Protein AF-A0A8X7BF38-F1 (afdb_monomer_lite)

pLDDT: mean 81.37, std 16.9, range [32.28, 97.19]

InterPro domains:
  IPR052560 RNA-directed DNA polymerase, mobile element [PTHR36688] (2-76)

Sequence (92 aa):
MEELEAAIAKMNPGKAPGPDVIFDRMIRHFGNLAKKELLEIFNLSWTTGKLLQIWKLSTVIPILKPNKNASECKNYIGQFPSPAPSASSWNG

Secondary structure (DSSP, 8-state):
-HHHHHHHHH--TTSPP-TT---HHHHHT--HHHHHHHHHHHHHHHHH----GGGG----EEEEPTT--TT-GGGEEEE-------S-----

Structure (mmCIF, N/CA/C/O backbone):
data_AF-A0A8X7BF38-F1
#
_entry.id   AF-A0A8X7BF38-F1
#
loop_
_atom_site.group_PDB
_atom_site.id
_atom_site.type_symbol
_atom_site.label_atom_id
_atom_site.label_alt_id
_atom_site.label_comp_id
_atom_site.label_asym_id
_atom_site.label_entity_id
_atom_site.label_seq_id
_atom_site.pdbx_PDB_ins_code
_atom_site.Cartn_x
_atom_site.Cartn_y
_atom_site.Cartn_z
_atom_site.occupancy
_atom_site.B_iso_or_equiv
_atom_site.auth_seq_id
_atom_site.auth_comp_id
_atom_site.auth_asym_id
_atom_site.auth_atom_id
_atom_site.pdbx_PDB_model_num
ATOM 1 N N . MET A 1 1 ? -5.916 8.217 14.818 1.00 87.00 1 MET A N 1
ATOM 2 C CA . MET A 1 1 ? -5.439 9.080 13.713 1.00 87.00 1 MET A CA 1
ATOM 3 C C . MET A 1 1 ? -3.928 9.240 13.729 1.00 87.00 1 MET A C 1
ATOM 5 O O . MET A 1 1 ? -3.336 9.070 12.678 1.00 87.00 1 MET A O 1
ATOM 9 N N . GLU A 1 2 ? -3.306 9.496 14.881 1.00 93.50 2 GLU A N 1
ATOM 10 C CA . GLU A 1 2 ? -1.852 9.703 15.001 1.00 93.50 2 GLU A CA 1
ATOM 11 C C . GLU A 1 2 ? -0.995 8.613 14.328 1.00 93.50 2 GLU A C 1
ATOM 13 O O . GLU A 1 2 ? -0.137 8.926 13.506 1.00 93.50 2 GLU A O 1
ATOM 18 N N . GLU A 1 3 ? -1.284 7.333 14.584 1.00 95.12 3 GLU A N 1
ATOM 19 C CA . GLU A 1 3 ? -0.554 6.217 13.963 1.00 95.12 3 GLU A CA 1
ATOM 20 C C . GLU A 1 3 ? -0.672 6.206 12.431 1.00 95.12 3 GLU A C 1
ATOM 22 O O . GLU A 1 3 ? 0.324 6.017 11.731 1.00 95.12 3 GLU A O 1
ATOM 27 N N . LEU A 1 4 ? -1.871 6.475 11.899 1.00 94.69 4 LEU A N 1
ATOM 28 C CA . LEU A 1 4 ? -2.096 6.553 10.456 1.00 94.69 4 LEU A CA 1
ATOM 29 C C . LEU A 1 4 ? -1.279 7.692 9.839 1.00 94.69 4 LEU A C 1
ATOM 31 O O . LEU A 1 4 ? -0.653 7.508 8.799 1.00 94.69 4 LEU A O 1
ATOM 35 N N . GLU A 1 5 ? -1.242 8.860 10.474 1.00 94.62 5 GLU A N 1
ATOM 36 C CA . GLU A 1 5 ? -0.466 9.992 9.962 1.00 94.62 5 GLU A CA 1
ATOM 37 C C . GLU A 1 5 ? 1.039 9.736 10.024 1.00 94.62 5 GLU A C 1
ATOM 39 O O . GLU A 1 5 ? 1.750 10.030 9.060 1.00 94.62 5 GLU A O 1
ATOM 44 N N . ALA A 1 6 ? 1.521 9.110 11.099 1.00 95.31 6 ALA A N 1
ATOM 45 C CA . ALA A 1 6 ? 2.911 8.687 11.213 1.00 95.31 6 ALA A CA 1
ATOM 46 C C . ALA A 1 6 ? 3.286 7.648 10.139 1.00 95.31 6 ALA A C 1
ATOM 48 O O . ALA A 1 6 ? 4.384 7.706 9.579 1.00 95.31 6 ALA A O 1
ATOM 49 N N . ALA A 1 7 ? 2.383 6.719 9.813 1.00 93.62 7 ALA A N 1
ATOM 50 C CA . ALA A 1 7 ? 2.580 5.749 8.739 1.00 93.62 7 ALA A CA 1
ATOM 51 C C . ALA A 1 7 ? 2.622 6.429 7.360 1.00 93.62 7 ALA A C 1
ATOM 53 O O . ALA A 1 7 ? 3.547 6.183 6.584 1.00 93.62 7 ALA A O 1
ATOM 54 N N . ILE A 1 8 ? 1.690 7.347 7.080 1.00 92.94 8 ILE A N 1
ATOM 55 C CA . ILE A 1 8 ? 1.657 8.129 5.832 1.00 92.94 8 ILE A CA 1
ATOM 56 C C . ILE A 1 8 ? 2.938 8.962 5.670 1.00 92.94 8 ILE A C 1
ATOM 58 O O . ILE A 1 8 ? 3.511 9.026 4.579 1.00 92.94 8 ILE A O 1
ATOM 62 N N . ALA A 1 9 ? 3.448 9.555 6.752 1.00 91.44 9 ALA A N 1
ATOM 63 C CA . ALA A 1 9 ? 4.691 10.325 6.730 1.00 91.44 9 ALA A CA 1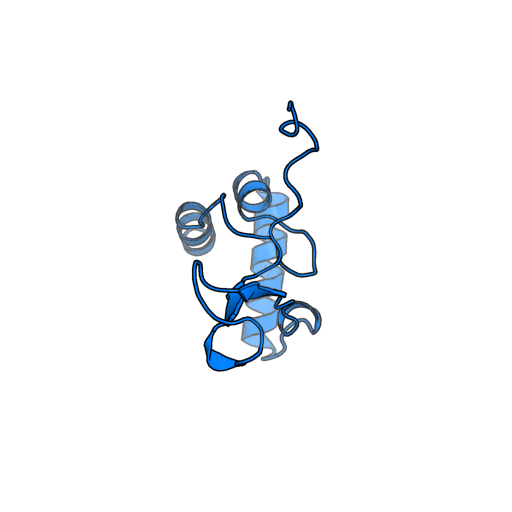
ATOM 64 C C . ALA A 1 9 ? 5.920 9.480 6.338 1.00 91.44 9 ALA A C 1
ATOM 66 O O . ALA A 1 9 ? 6.849 10.005 5.715 1.00 91.44 9 ALA A O 1
ATOM 67 N N . LYS A 1 10 ? 5.908 8.175 6.640 1.00 91.62 10 LYS A N 1
ATOM 68 C CA . LYS A 1 10 ? 6.984 7.215 6.331 1.00 91.62 10 LYS A CA 1
ATOM 69 C C . LYS A 1 10 ? 6.888 6.581 4.933 1.00 91.62 10 LYS A C 1
ATOM 71 O O . LYS A 1 10 ? 7.843 5.931 4.513 1.00 91.62 10 LYS A O 1
ATOM 76 N N . MET A 1 11 ? 5.779 6.751 4.204 1.00 89.19 11 MET A N 1
ATOM 77 C CA . MET A 1 11 ? 5.583 6.169 2.859 1.00 89.19 11 MET A CA 1
ATOM 78 C C . MET A 1 11 ? 6.628 6.664 1.845 1.00 89.19 11 MET A C 1
ATOM 80 O O . MET A 1 11 ? 7.100 7.789 1.962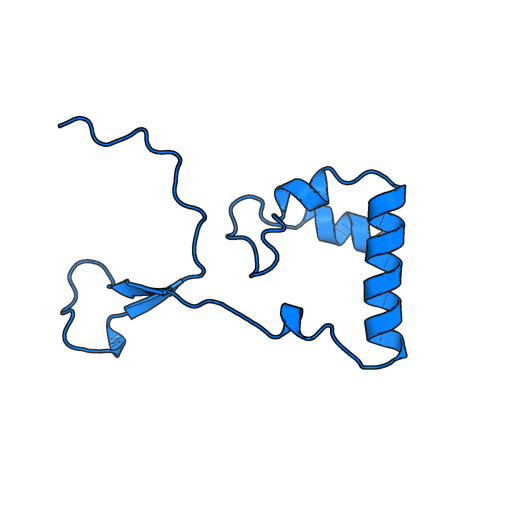 1.00 89.19 11 MET A O 1
ATOM 84 N N . ASN A 1 12 ? 6.982 5.896 0.813 1.00 83.62 12 ASN A N 1
ATOM 85 C CA . ASN A 1 12 ? 7.953 6.363 -0.186 1.00 83.62 12 ASN A CA 1
ATOM 86 C C . ASN A 1 12 ? 7.210 6.832 -1.451 1.00 83.62 12 ASN A C 1
ATOM 88 O O . ASN A 1 12 ? 6.743 5.992 -2.215 1.00 83.62 12 ASN A O 1
ATOM 92 N N . PRO A 1 13 ? 7.152 8.147 -1.741 1.00 77.19 13 PRO A N 1
ATOM 93 C CA . PRO A 1 13 ? 6.359 8.677 -2.850 1.00 77.19 13 PRO A CA 1
ATOM 94 C C . PRO A 1 13 ? 6.841 8.244 -4.243 1.00 77.19 13 PRO A C 1
ATOM 96 O O . PRO A 1 13 ? 6.134 8.495 -5.213 1.00 77.19 13 PRO A O 1
ATOM 99 N N . GLY A 1 14 ? 8.033 7.645 -4.356 1.00 77.00 14 GLY A N 1
ATOM 100 C CA . GLY A 1 14 ? 8.578 7.118 -5.609 1.00 77.00 14 GLY A CA 1
ATOM 101 C C . GLY A 1 14 ? 8.207 5.662 -5.902 1.00 77.00 14 GLY A C 1
ATOM 102 O O . GLY A 1 14 ? 8.713 5.102 -6.871 1.00 77.00 14 GLY A O 1
ATOM 103 N N . LYS A 1 15 ? 7.382 5.020 -5.067 1.00 77.94 15 LYS A N 1
ATOM 104 C CA . LYS A 1 15 ? 6.934 3.647 -5.316 1.00 77.94 15 LYS A CA 1
ATOM 105 C C . LYS A 1 15 ? 5.836 3.593 -6.377 1.00 77.94 15 LYS A C 1
ATOM 107 O O . LYS A 1 15 ? 4.989 4.479 -6.471 1.00 77.94 15 LYS A O 1
ATOM 112 N N . ALA A 1 16 ? 5.869 2.512 -7.152 1.00 78.38 16 ALA A N 1
ATOM 113 C CA . ALA A 1 16 ? 4.794 2.126 -8.052 1.00 78.38 16 ALA A CA 1
ATOM 114 C C . ALA A 1 16 ? 3.470 1.969 -7.279 1.00 78.38 16 ALA A C 1
ATOM 116 O O . ALA A 1 16 ? 3.494 1.435 -6.165 1.00 78.38 16 ALA A O 1
ATOM 117 N N . PRO A 1 17 ? 2.335 2.409 -7.848 1.00 81.69 17 PRO A N 1
ATOM 118 C CA . PRO A 1 17 ? 1.034 2.216 -7.229 1.00 81.69 17 PRO A CA 1
ATOM 119 C C . PRO A 1 17 ? 0.632 0.738 -7.279 1.00 81.69 17 PRO A C 1
ATOM 121 O O . PRO A 1 17 ? 1.149 -0.048 -8.081 1.00 81.69 17 PRO A O 1
ATOM 124 N N . GLY A 1 18 ? -0.323 0.366 -6.431 1.00 78.12 18 GLY A N 1
ATOM 125 C CA . GLY A 1 18 ? -0.971 -0.936 -6.520 1.00 78.12 18 GLY A CA 1
ATOM 126 C C . GLY A 1 18 ? -1.862 -1.060 -7.766 1.00 78.12 18 GLY A C 1
ATOM 127 O O . GLY A 1 18 ? -1.992 -0.121 -8.556 1.00 78.12 18 GLY A O 1
ATOM 128 N N . PRO A 1 19 ? -2.536 -2.211 -7.944 1.00 79.00 19 PRO A N 1
ATOM 129 C CA . PRO A 1 19 ? -3.532 -2.408 -9.004 1.00 79.00 19 PRO A CA 1
ATOM 130 C C . PRO A 1 19 ? -4.711 -1.421 -8.955 1.00 79.00 19 PRO A C 1
ATOM 132 O O . PRO A 1 19 ? -5.443 -1.287 -9.930 1.00 79.00 19 PRO A O 1
ATOM 135 N N . ASP A 1 20 ? -4.899 -0.746 -7.820 1.00 81.31 20 ASP A N 1
ATOM 136 C CA . ASP A 1 20 ? -5.887 0.310 -7.596 1.00 81.31 20 ASP A CA 1
ATOM 137 C C . ASP A 1 20 ? -5.450 1.688 -8.125 1.00 81.31 20 ASP A C 1
ATOM 139 O O . ASP A 1 20 ? -6.246 2.625 -8.118 1.00 81.31 20 ASP A O 1
ATOM 143 N N . VAL A 1 21 ? -4.208 1.817 -8.609 1.00 82.44 21 VAL A N 1
ATOM 144 C CA . VAL A 1 21 ? -3.627 3.063 -9.138 1.00 82.44 21 VAL A CA 1
ATOM 145 C C . VAL A 1 21 ? -3.547 4.173 -8.071 1.00 82.44 21 VAL A C 1
ATOM 147 O O . VAL A 1 21 ? -3.351 5.348 -8.384 1.00 82.44 21 VAL A O 1
ATOM 150 N N . ILE A 1 22 ? -3.646 3.818 -6.785 1.00 85.88 22 ILE A N 1
ATOM 151 C CA . ILE A 1 22 ? -3.500 4.764 -5.679 1.00 85.88 22 ILE A CA 1
ATOM 152 C C . ILE A 1 22 ? -2.014 4.901 -5.351 1.00 85.88 22 ILE A C 1
ATOM 154 O O . ILE A 1 22 ? -1.342 3.950 -4.957 1.00 85.88 22 ILE A O 1
ATOM 158 N N . PHE A 1 23 ? -1.490 6.114 -5.505 1.00 85.81 23 PHE A N 1
ATOM 159 C CA . PHE A 1 23 ? -0.095 6.416 -5.202 1.00 85.81 23 PHE A CA 1
ATOM 160 C C . PHE A 1 23 ? 0.101 6.820 -3.740 1.00 85.81 23 PHE A C 1
ATOM 162 O O . PHE A 1 23 ? -0.689 7.595 -3.198 1.00 85.81 23 PHE A O 1
ATOM 169 N N . ASP A 1 24 ? 1.254 6.470 -3.163 1.00 86.81 24 ASP A N 1
ATOM 170 C CA . ASP A 1 24 ? 1.716 6.978 -1.859 1.00 86.81 24 ASP A CA 1
ATOM 171 C C . ASP A 1 24 ? 1.645 8.518 -1.785 1.00 86.81 24 ASP A C 1
ATOM 173 O O . ASP A 1 24 ? 1.280 9.104 -0.761 1.00 86.81 24 ASP A O 1
ATOM 177 N N . ARG A 1 25 ? 1.947 9.208 -2.898 1.00 86.69 25 ARG A N 1
ATOM 178 C CA . ARG A 1 25 ? 1.809 10.669 -3.005 1.00 86.69 25 ARG A CA 1
ATOM 179 C C . ARG A 1 25 ? 0.361 11.127 -2.836 1.00 86.69 25 ARG A C 1
ATOM 181 O O . ARG A 1 25 ? 0.154 12.159 -2.208 1.00 86.69 25 ARG A O 1
ATOM 188 N N . MET A 1 26 ? -0.619 10.411 -3.384 1.00 90.00 26 MET A N 1
ATOM 189 C CA . MET A 1 26 ? -2.031 10.784 -3.249 1.00 90.00 26 MET A CA 1
ATOM 190 C C . MET A 1 26 ? -2.460 10.695 -1.787 1.00 90.00 26 MET A C 1
ATOM 192 O O . MET A 1 26 ? -3.011 11.657 -1.263 1.00 90.00 26 MET A O 1
ATOM 196 N N . ILE A 1 27 ? -2.095 9.604 -1.106 1.00 90.81 27 ILE A N 1
ATOM 197 C CA . ILE A 1 27 ? -2.423 9.378 0.309 1.00 90.81 27 ILE A CA 1
ATOM 198 C C . ILE A 1 27 ? -1.830 10.483 1.199 1.00 90.81 27 ILE A C 1
ATOM 200 O O . ILE A 1 27 ? -2.503 10.988 2.097 1.00 90.81 27 ILE A O 1
ATOM 204 N N . ARG A 1 28 ? -0.602 10.940 0.912 1.00 89.75 28 ARG A N 1
ATOM 205 C CA . ARG A 1 28 ? 0.020 12.082 1.614 1.00 89.75 28 ARG A CA 1
ATOM 206 C C . ARG A 1 28 ? -0.781 13.385 1.509 1.00 89.75 28 ARG A C 1
ATOM 208 O O . ARG A 1 28 ? -0.705 14.197 2.425 1.00 89.75 28 ARG A O 1
ATOM 215 N N . HIS A 1 29 ? -1.531 13.581 0.425 1.00 90.44 29 HIS A N 1
ATOM 216 C CA . HIS A 1 29 ? -2.332 14.787 0.182 1.00 90.44 29 HIS A CA 1
ATOM 217 C C . HIS A 1 29 ? -3.818 14.600 0.519 1.00 90.44 29 HIS A C 1
ATOM 219 O O . HIS A 1 29 ? -4.621 15.493 0.254 1.00 90.44 29 HIS A O 1
ATOM 225 N N . PHE A 1 30 ? -4.210 13.466 1.107 1.00 93.12 30 PHE A N 1
ATOM 226 C CA . PHE A 1 30 ? -5.587 13.267 1.542 1.00 93.12 30 PHE A CA 1
ATOM 227 C C . PHE A 1 30 ? -5.981 14.283 2.615 1.00 93.12 30 PHE A C 1
ATOM 229 O O . PHE A 1 30 ? -5.264 14.508 3.594 1.00 93.12 30 PHE A O 1
ATOM 236 N N . GLY A 1 31 ? -7.172 14.857 2.446 1.00 93.94 31 GLY A N 1
ATOM 237 C CA . GLY A 1 31 ? -7.819 15.641 3.488 1.00 93.94 31 GLY A CA 1
ATOM 238 C C . GLY A 1 31 ? -8.253 14.768 4.668 1.00 93.94 31 GLY A C 1
ATOM 239 O O . GLY A 1 31 ? -8.322 13.541 4.578 1.00 93.94 31 GLY A O 1
ATOM 240 N N . ASN A 1 32 ? -8.603 15.413 5.781 1.00 94.62 32 ASN A N 1
ATOM 241 C CA . ASN A 1 32 ? -8.968 14.723 7.022 1.00 94.62 32 ASN A CA 1
ATOM 242 C C . ASN A 1 32 ? -10.143 13.751 6.860 1.00 94.62 32 ASN A C 1
ATOM 244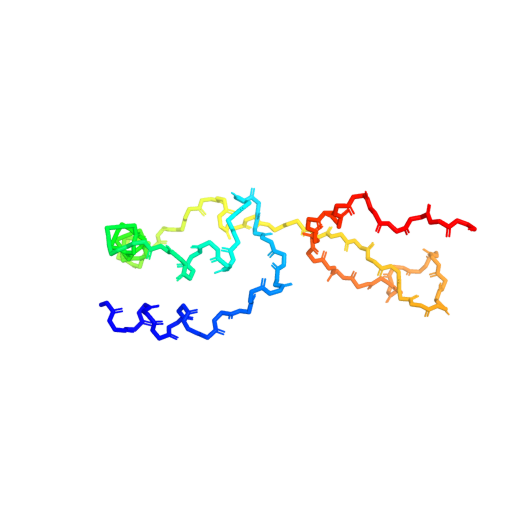 O O . ASN A 1 32 ? -10.145 12.707 7.503 1.00 94.62 32 ASN A O 1
ATOM 248 N N . LEU A 1 33 ? -11.120 14.068 6.002 1.00 95.56 33 LEU A N 1
ATOM 249 C CA . LEU A 1 33 ? -12.243 13.171 5.725 1.00 95.56 33 LEU A CA 1
ATOM 250 C C . LEU A 1 33 ? -11.761 11.873 5.062 1.00 95.56 33 LEU A C 1
ATOM 252 O O . LEU A 1 33 ? -11.988 10.799 5.597 1.00 95.56 33 LEU A O 1
ATOM 256 N N . ALA A 1 34 ? -11.000 11.972 3.970 1.00 94.69 34 ALA A N 1
ATOM 257 C CA . ALA A 1 34 ? -10.467 10.803 3.268 1.00 94.69 34 ALA A CA 1
ATOM 258 C C . ALA A 1 34 ? -9.543 9.949 4.156 1.00 94.69 34 ALA A C 1
ATOM 260 O O . ALA A 1 34 ? -9.575 8.724 4.087 1.00 94.69 34 ALA A O 1
ATOM 261 N N . LYS A 1 35 ? -8.750 10.576 5.037 1.00 95.19 35 LYS A N 1
ATOM 262 C CA . LYS A 1 35 ? -7.940 9.846 6.026 1.00 95.19 35 LYS A CA 1
ATOM 263 C C . LYS A 1 35 ? -8.797 9.089 7.049 1.00 95.19 35 LYS A C 1
ATOM 265 O O . LYS A 1 35 ? -8.412 7.993 7.445 1.00 95.19 35 LYS A O 1
ATOM 270 N N . LYS A 1 36 ? -9.933 9.652 7.479 1.00 96.19 36 LYS A N 1
ATOM 271 C CA . LYS A 1 36 ? -10.873 8.969 8.385 1.00 96.19 36 LYS A CA 1
ATOM 272 C C . LYS A 1 36 ? -11.502 7.753 7.714 1.00 96.19 36 LYS A C 1
ATOM 274 O O . LYS A 1 36 ? -11.423 6.673 8.283 1.00 96.19 36 LYS A O 1
ATOM 279 N N . GLU A 1 37 ? -12.001 7.907 6.490 1.00 95.56 37 GLU A N 1
ATOM 280 C CA . GLU A 1 37 ? -12.543 6.792 5.698 1.00 95.56 37 GLU A CA 1
ATOM 281 C C . GLU A 1 37 ? -11.500 5.677 5.519 1.00 95.56 37 GLU A C 1
ATOM 283 O O . GLU A 1 37 ? -11.770 4.500 5.745 1.00 95.56 37 GLU A O 1
ATOM 288 N N . LEU A 1 38 ? -10.257 6.044 5.189 1.00 93.69 38 LEU A N 1
ATOM 289 C CA . LEU A 1 38 ? -9.162 5.084 5.054 1.00 93.69 38 LEU A CA 1
ATOM 290 C C . LEU A 1 38 ? -8.888 4.330 6.367 1.00 93.69 38 LEU A C 1
ATOM 292 O O . LEU A 1 38 ? -8.689 3.114 6.356 1.00 93.69 38 LEU A O 1
ATOM 296 N N . LEU A 1 39 ? -8.893 5.040 7.499 1.00 95.69 39 LEU A N 1
ATOM 297 C CA . LEU A 1 39 ? -8.728 4.433 8.818 1.00 95.69 39 LEU A CA 1
ATOM 298 C C . LEU A 1 39 ? -9.865 3.454 9.135 1.00 95.69 39 LEU A C 1
ATOM 300 O O . LEU A 1 39 ? -9.611 2.377 9.672 1.00 95.69 39 LEU A O 1
ATOM 304 N N . GLU A 1 40 ? -11.102 3.806 8.791 1.00 95.88 40 GLU A N 1
ATOM 305 C CA . GLU A 1 40 ? -12.262 2.936 8.975 1.00 95.88 40 GLU A CA 1
ATOM 306 C C . GLU A 1 40 ? -12.140 1.648 8.159 1.00 95.88 40 GLU A C 1
ATOM 308 O O . GLU A 1 40 ? -12.375 0.570 8.701 1.00 95.88 40 GLU A O 1
ATOM 313 N N . ILE A 1 41 ? -11.671 1.719 6.909 1.00 93.88 41 ILE A N 1
ATOM 314 C CA . ILE A 1 41 ? -11.428 0.530 6.076 1.00 93.88 41 ILE A CA 1
ATOM 315 C C . ILE A 1 41 ? -10.378 -0.392 6.718 1.00 93.88 41 ILE A C 1
ATOM 317 O O . ILE A 1 41 ? -10.564 -1.616 6.761 1.00 93.88 41 ILE A O 1
ATOM 321 N N . PHE A 1 42 ? -9.282 0.165 7.245 1.00 93.62 42 PHE A N 1
ATOM 322 C CA . PHE A 1 42 ? -8.261 -0.629 7.935 1.00 93.62 42 PHE A CA 1
ATOM 323 C C . PHE A 1 42 ? -8.797 -1.267 9.218 1.00 93.62 42 PHE A C 1
ATOM 325 O O . PHE A 1 42 ? -8.598 -2.463 9.435 1.00 93.62 42 PHE A O 1
ATOM 332 N N . ASN A 1 43 ? -9.533 -0.511 10.032 1.00 95.50 43 ASN A N 1
ATOM 333 C CA . ASN A 1 43 ? -10.136 -1.020 11.262 1.00 95.50 43 ASN A CA 1
ATOM 334 C C . ASN A 1 43 ? -11.190 -2.094 10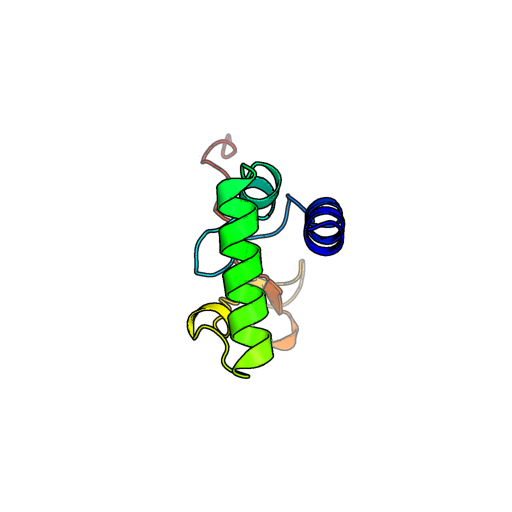.982 1.00 95.50 43 ASN A C 1
ATOM 336 O O . ASN A 1 43 ? -11.258 -3.099 11.691 1.00 95.50 43 ASN A O 1
ATOM 340 N N . LEU A 1 44 ? -11.987 -1.928 9.926 1.00 95.56 44 LEU A N 1
ATOM 341 C CA . LEU A 1 44 ? -12.939 -2.938 9.481 1.00 95.56 44 LEU A CA 1
ATOM 342 C C . LEU A 1 44 ? -12.211 -4.217 9.061 1.00 95.56 44 LEU A C 1
ATOM 344 O O . LEU A 1 44 ? -12.608 -5.314 9.450 1.00 95.56 44 LEU A O 1
ATOM 348 N N . SER A 1 45 ? -11.110 -4.086 8.321 1.00 95.12 45 SER A N 1
ATOM 349 C CA . SER A 1 45 ? -10.294 -5.234 7.918 1.00 95.12 45 SER A CA 1
ATOM 350 C C . SER A 1 45 ? -9.698 -5.961 9.128 1.00 95.12 45 SER A C 1
ATOM 352 O O . SER A 1 45 ? -9.724 -7.190 9.187 1.00 95.12 45 SER A O 1
ATOM 354 N N . TRP A 1 46 ? -9.215 -5.206 10.118 1.00 94.19 46 TRP A N 1
ATOM 355 C CA . TRP A 1 46 ? -8.649 -5.740 11.357 1.00 94.19 46 TRP A CA 1
ATOM 356 C C . TRP A 1 46 ? -9.690 -6.479 12.204 1.00 94.19 46 TRP A C 1
ATOM 358 O O . TRP A 1 46 ? -9.463 -7.607 12.630 1.00 94.19 46 TRP A O 1
ATOM 368 N N . THR A 1 47 ? -10.855 -5.866 12.415 1.00 97.19 47 THR A N 1
ATOM 369 C CA . THR A 1 47 ? -11.922 -6.413 13.271 1.00 97.19 47 THR A CA 1
ATOM 370 C C . THR A 1 47 ? -12.643 -7.601 12.643 1.00 97.19 47 THR A C 1
ATOM 372 O O . THR A 1 47 ? -13.023 -8.532 13.348 1.00 97.19 47 THR A O 1
ATOM 375 N N . THR A 1 48 ? -12.824 -7.602 11.320 1.00 96.12 48 THR A N 1
ATOM 376 C CA . THR A 1 48 ? -13.505 -8.697 10.607 1.00 96.12 48 THR A CA 1
ATOM 377 C C . THR A 1 48 ? -12.563 -9.816 10.167 1.00 96.12 48 THR A C 1
ATOM 379 O O . THR A 1 48 ? -13.034 -10.877 9.755 1.00 96.12 48 THR A O 1
ATOM 382 N N . GLY A 1 49 ? -11.247 -9.579 10.192 1.00 94.19 49 GLY A N 1
ATOM 383 C CA . GLY A 1 49 ? -10.241 -10.485 9.634 1.00 94.19 49 GLY A CA 1
ATOM 384 C C . GLY A 1 49 ? -10.319 -10.634 8.109 1.00 94.19 49 GLY A C 1
ATOM 385 O O . GLY A 1 49 ? -9.753 -11.575 7.549 1.00 94.19 49 GLY A O 1
ATOM 386 N N . LYS A 1 50 ? -11.044 -9.746 7.414 1.00 92.69 50 LYS A N 1
ATOM 387 C CA . LYS A 1 50 ? -11.248 -9.799 5.962 1.00 92.69 50 LYS A CA 1
ATOM 388 C C . LYS A 1 50 ? -10.501 -8.660 5.282 1.00 92.69 50 LYS A C 1
ATOM 390 O O . LYS A 1 50 ? -10.745 -7.496 5.564 1.00 92.69 50 LYS A O 1
ATOM 395 N N . LEU A 1 51 ? -9.637 -9.003 4.331 1.00 90.06 51 LEU A N 1
ATOM 396 C CA . LEU A 1 51 ? -8.976 -8.033 3.456 1.00 90.06 51 LEU A CA 1
ATOM 397 C C . LEU A 1 51 ? -9.757 -7.856 2.155 1.00 90.06 51 LEU A C 1
ATOM 399 O O . LEU A 1 51 ? -10.301 -8.829 1.620 1.00 90.06 51 LEU A O 1
ATOM 403 N N . LEU A 1 52 ? -9.733 -6.638 1.608 1.00 84.94 52 LEU A N 1
ATOM 404 C CA . LEU A 1 52 ? -10.231 -6.372 0.261 1.00 84.94 52 LEU A CA 1
ATOM 405 C C . LEU A 1 52 ? -9.482 -7.248 -0.746 1.00 84.94 52 LEU A C 1
ATOM 407 O O . LEU A 1 52 ? -8.255 -7.344 -0.719 1.00 84.94 52 LEU A O 1
ATOM 411 N N . GLN A 1 53 ? -10.221 -7.891 -1.651 1.00 85.69 53 GLN A N 1
ATOM 412 C CA . GLN A 1 53 ? -9.632 -8.849 -2.588 1.00 85.69 53 GLN A CA 1
ATOM 413 C C . GLN A 1 53 ? -8.564 -8.198 -3.481 1.00 85.69 53 GLN A C 1
ATOM 415 O O . GLN A 1 53 ? -7.553 -8.830 -3.771 1.00 85.69 53 GLN A O 1
ATOM 420 N N . ILE A 1 54 ? -8.746 -6.924 -3.844 1.00 84.19 54 ILE A N 1
ATOM 421 C CA . ILE A 1 54 ? -7.785 -6.157 -4.647 1.00 84.19 54 ILE A CA 1
ATOM 422 C C . ILE A 1 54 ? -6.440 -5.947 -3.939 1.00 84.19 54 ILE A C 1
ATOM 424 O O . ILE A 1 54 ? -5.408 -5.953 -4.597 1.00 84.19 54 ILE A O 1
ATOM 428 N N . TRP A 1 55 ? -6.415 -5.865 -2.605 1.00 82.50 55 TRP A N 1
ATOM 429 C CA . TRP A 1 55 ? -5.171 -5.726 -1.835 1.00 82.50 55 TRP A CA 1
ATOM 430 C C . TRP A 1 55 ? -4.338 -7.010 -1.794 1.00 82.50 55 TRP A C 1
ATOM 432 O O . TRP A 1 55 ? -3.162 -6.973 -1.443 1.00 82.50 55 TRP A O 1
ATOM 442 N N . LYS A 1 56 ? -4.927 -8.154 -2.164 1.00 82.88 56 LYS A N 1
ATOM 443 C CA . LYS A 1 56 ? -4.202 -9.423 -2.326 1.00 82.88 56 LYS A CA 1
ATOM 444 C C . LYS A 1 56 ? -3.571 -9.560 -3.712 1.00 82.88 56 LYS A C 1
ATOM 446 O O . LYS A 1 56 ? -2.838 -10.518 -3.949 1.00 82.88 56 LYS A O 1
ATOM 451 N N . LEU A 1 57 ? -3.887 -8.653 -4.637 1.00 83.56 57 LEU A N 1
ATOM 452 C CA . LEU A 1 57 ? -3.380 -8.682 -6.000 1.00 83.56 57 LEU A CA 1
ATOM 453 C C . LEU A 1 57 ? -2.088 -7.870 -6.095 1.00 83.56 57 LEU A C 1
ATOM 455 O O . LEU A 1 57 ? -1.968 -6.779 -5.544 1.00 83.56 57 LEU A O 1
ATOM 459 N N . SER A 1 58 ? -1.125 -8.409 -6.833 1.00 76.44 58 SER A N 1
ATOM 460 C CA . SER A 1 58 ? 0.140 -7.754 -7.142 1.00 76.44 58 SER A CA 1
ATOM 461 C C . SER A 1 58 ? 0.487 -8.024 -8.598 1.00 76.44 58 SER A C 1
ATOM 463 O O . SER A 1 58 ? 0.453 -9.173 -9.044 1.00 76.44 58 SER A O 1
ATOM 465 N N . THR A 1 59 ? 0.825 -6.969 -9.335 1.00 75.50 59 THR A N 1
ATOM 466 C CA . THR A 1 59 ? 1.356 -7.089 -10.693 1.00 75.50 59 THR A CA 1
ATOM 467 C C . THR A 1 59 ? 2.875 -7.126 -10.612 1.00 75.50 59 THR A C 1
ATOM 469 O O . THR A 1 59 ? 3.497 -6.184 -10.123 1.00 75.50 59 THR A O 1
ATOM 472 N N . VAL A 1 60 ? 3.480 -8.203 -11.111 1.00 74.12 60 VAL A N 1
ATOM 473 C CA . VAL A 1 60 ? 4.937 -8.362 -11.170 1.00 74.12 60 VAL A CA 1
ATOM 474 C C . VAL A 1 60 ? 5.376 -8.306 -12.624 1.00 74.12 60 VAL A C 1
ATOM 476 O O . VAL A 1 60 ? 4.977 -9.150 -13.424 1.00 74.12 60 VAL A O 1
ATOM 479 N N . ILE A 1 61 ? 6.219 -7.331 -12.961 1.00 77.06 61 ILE A N 1
ATOM 480 C CA . ILE A 1 61 ? 6.891 -7.269 -14.256 1.00 77.06 61 ILE A CA 1
ATOM 481 C C . ILE A 1 61 ? 8.301 -7.849 -14.091 1.00 77.06 61 ILE A C 1
ATOM 483 O O . ILE A 1 61 ? 9.078 -7.348 -13.270 1.00 77.06 61 ILE A O 1
ATOM 487 N N . PRO A 1 62 ? 8.664 -8.900 -14.845 1.00 80.12 62 PRO A N 1
ATOM 488 C CA . PRO A 1 62 ? 10.026 -9.407 -14.844 1.00 80.12 62 PRO A CA 1
ATOM 489 C C . PRO A 1 62 ? 10.942 -8.413 -15.570 1.00 80.12 62 PRO A C 1
ATOM 491 O O . PRO A 1 62 ? 10.792 -8.172 -16.765 1.00 80.12 62 PRO A O 1
ATOM 494 N N . ILE A 1 63 ? 11.923 -7.858 -14.855 1.00 83.31 63 ILE A N 1
ATOM 495 C CA . ILE A 1 63 ? 12.952 -6.980 -15.426 1.00 83.31 63 ILE A CA 1
ATOM 496 C C . ILE A 1 63 ? 14.276 -7.730 -15.480 1.00 83.31 63 ILE A C 1
ATOM 498 O O . ILE A 1 63 ? 14.767 -8.223 -14.462 1.00 83.31 63 ILE A O 1
ATOM 502 N N . LEU A 1 64 ? 14.854 -7.821 -16.677 1.00 87.81 64 LEU A N 1
ATOM 503 C CA . LEU A 1 64 ? 16.148 -8.459 -16.887 1.00 87.81 64 LEU A CA 1
ATOM 504 C C . LEU A 1 64 ? 17.245 -7.645 -16.189 1.00 87.81 64 LEU A C 1
ATOM 506 O O . LEU A 1 64 ? 17.364 -6.437 -16.395 1.00 87.81 64 LEU A O 1
ATOM 510 N N . LYS A 1 65 ? 18.064 -8.307 -15.369 1.00 85.94 65 LYS A N 1
ATOM 511 C CA . LYS A 1 65 ? 19.242 -7.680 -14.760 1.00 85.94 65 LYS A CA 1
ATOM 512 C C . LYS A 1 65 ? 20.221 -7.240 -15.862 1.00 85.94 65 LYS A C 1
ATOM 514 O O . LYS A 1 65 ? 20.430 -8.002 -16.809 1.00 85.94 65 LYS A O 1
ATOM 519 N N . PRO A 1 66 ? 20.874 -6.070 -15.731 1.00 87.19 66 PRO A N 1
ATOM 520 C CA . PRO A 1 66 ? 21.856 -5.611 -16.710 1.00 87.19 66 PRO A CA 1
ATOM 521 C C . PRO A 1 66 ? 22.935 -6.668 -16.981 1.00 87.19 66 PRO A C 1
ATOM 523 O O . PRO A 1 66 ? 23.427 -7.310 -16.050 1.00 87.19 66 PRO A O 1
ATOM 526 N N . ASN A 1 67 ? 23.313 -6.834 -18.251 1.00 85.81 67 ASN A N 1
ATOM 527 C CA . ASN A 1 67 ? 24.375 -7.745 -18.703 1.00 85.81 67 ASN A CA 1
ATOM 528 C C . ASN A 1 67 ? 24.158 -9.230 -18.349 1.00 85.81 67 ASN A C 1
ATOM 530 O O . ASN A 1 67 ? 25.121 -9.984 -18.193 1.00 85.81 67 ASN A O 1
ATOM 534 N N . LYS A 1 68 ? 22.904 -9.670 -18.194 1.00 88.88 68 LYS A N 1
ATOM 535 C CA . LYS A 1 68 ? 22.553 -11.080 -17.979 1.00 88.88 68 LYS A CA 1
ATOM 536 C C . LYS A 1 68 ? 21.791 -11.659 -19.169 1.00 88.88 68 LYS A C 1
ATOM 538 O O . LYS A 1 68 ? 21.158 -10.935 -19.929 1.00 88.88 68 LYS A O 1
ATOM 543 N N . ASN A 1 69 ? 21.861 -12.979 -19.331 1.00 85.56 69 ASN A N 1
ATOM 544 C CA . ASN A 1 69 ? 21.210 -13.682 -20.433 1.00 85.56 69 ASN A CA 1
ATOM 545 C C . ASN A 1 69 ? 19.687 -13.748 -20.213 1.00 85.56 69 ASN A C 1
ATOM 547 O O . ASN A 1 69 ? 19.237 -14.200 -19.159 1.00 85.56 69 ASN A O 1
ATOM 551 N N . ALA A 1 70 ? 18.906 -13.336 -21.212 1.00 86.19 70 ALA A N 1
ATOM 552 C CA . ALA A 1 70 ? 17.441 -13.363 -21.185 1.00 86.19 70 ALA A CA 1
ATOM 553 C C . ALA A 1 70 ? 16.842 -14.786 -21.141 1.00 86.19 70 ALA A C 1
ATOM 555 O O . ALA A 1 70 ? 15.687 -14.963 -20.776 1.00 86.19 70 ALA A O 1
ATOM 556 N N . SER A 1 71 ? 17.626 -15.812 -21.476 1.00 87.50 71 SER A N 1
ATOM 557 C CA . SER A 1 71 ? 17.164 -17.206 -21.540 1.00 87.50 71 SER A CA 1
ATOM 558 C C . SER A 1 71 ? 17.094 -17.895 -20.170 1.00 87.50 71 SER A C 1
ATOM 560 O O . SER A 1 71 ? 16.559 -18.994 -20.063 1.00 87.50 71 SER A O 1
ATOM 562 N N . GLU A 1 72 ? 17.642 -17.288 -19.110 1.00 85.38 72 GLU A N 1
ATOM 563 C CA . GLU A 1 72 ? 17.671 -17.884 -17.770 1.00 85.38 72 GLU A CA 1
ATOM 564 C C . GLU A 1 72 ? 16.731 -17.135 -16.811 1.00 85.38 72 GLU A C 1
ATOM 566 O O . GLU A 1 72 ? 16.987 -15.985 -16.451 1.00 85.38 72 GLU A O 1
ATOM 571 N N . CYS A 1 73 ? 15.690 -17.800 -16.295 1.00 79.75 73 CYS A N 1
ATOM 572 C CA . CYS A 1 73 ? 14.695 -17.174 -15.407 1.00 79.75 73 CYS A CA 1
ATOM 573 C C . CYS A 1 73 ? 15.295 -16.484 -14.163 1.00 79.75 73 CYS A C 1
ATOM 575 O O . CYS A 1 73 ? 14.802 -15.445 -13.731 1.00 79.75 73 CYS A O 1
ATOM 577 N N . LYS A 1 74 ? 16.403 -16.998 -13.608 1.00 86.25 74 LYS A N 1
ATOM 578 C CA . LYS A 1 74 ? 17.100 -16.409 -12.440 1.00 86.25 74 LYS A CA 1
ATOM 579 C C . LYS A 1 74 ? 17.708 -15.016 -12.704 1.00 86.25 74 LYS A C 1
ATOM 581 O O . LYS A 1 74 ? 18.108 -14.309 -11.767 1.00 86.25 74 LYS A O 1
ATOM 586 N N . ASN A 1 75 ? 17.813 -14.629 -13.976 1.00 87.75 75 ASN A N 1
ATOM 587 C CA . ASN A 1 75 ? 18.378 -13.353 -14.397 1.00 87.75 75 ASN A CA 1
ATOM 588 C C . ASN A 1 75 ? 17.363 -12.203 -14.343 1.00 87.75 75 ASN A C 1
ATOM 590 O O . ASN A 1 75 ? 17.759 -11.054 -14.521 1.00 87.75 75 ASN A O 1
ATOM 594 N N . TYR A 1 76 ? 16.100 -12.480 -14.023 1.00 85.88 76 TYR A N 1
ATOM 595 C CA . TYR A 1 76 ? 15.066 -11.467 -13.849 1.00 85.88 76 TYR A CA 1
ATOM 596 C C . TYR A 1 76 ? 14.882 -11.096 -12.372 1.00 85.88 76 TYR A C 1
ATOM 598 O O . TYR A 1 76 ? 15.049 -11.922 -11.474 1.00 85.88 76 TYR A O 1
ATOM 606 N N . ILE A 1 77 ? 14.550 -9.831 -12.116 1.00 80.19 77 ILE A N 1
ATOM 607 C CA . ILE A 1 77 ? 13.997 -9.359 -10.843 1.00 80.19 77 ILE A CA 1
ATOM 608 C C . ILE A 1 77 ? 12.524 -9.019 -11.045 1.00 80.19 77 ILE A C 1
ATOM 610 O O . ILE A 1 77 ? 12.161 -8.416 -12.053 1.00 80.19 77 ILE A O 1
ATOM 614 N N . GLY A 1 78 ? 11.674 -9.401 -10.094 1.00 73.00 78 GLY A N 1
ATOM 615 C CA . GLY A 1 78 ? 10.299 -8.919 -10.070 1.00 73.00 78 GLY A CA 1
ATOM 616 C C . GLY A 1 78 ? 10.298 -7.458 -9.640 1.00 73.00 78 GLY A C 1
ATOM 617 O O . GLY A 1 78 ? 10.671 -7.161 -8.506 1.00 73.00 78 GLY A O 1
ATOM 618 N N . GLN A 1 79 ? 9.912 -6.552 -10.533 1.00 68.81 79 GLN A N 1
ATOM 619 C CA . GLN A 1 79 ? 9.606 -5.174 -10.165 1.00 68.81 79 GLN A CA 1
ATOM 620 C C . GLN A 1 79 ? 8.113 -4.920 -10.316 1.00 68.81 79 GLN A C 1
ATOM 622 O O . GLN A 1 79 ? 7.453 -5.457 -11.206 1.00 68.81 79 GLN A O 1
ATOM 627 N N . PHE A 1 80 ? 7.583 -4.089 -9.428 1.00 68.19 80 PHE A N 1
ATOM 628 C CA . PHE A 1 80 ? 6.234 -3.572 -9.583 1.00 68.19 80 PHE A CA 1
ATOM 629 C C . PHE A 1 80 ? 6.196 -2.629 -10.792 1.00 68.19 80 PHE A C 1
ATOM 631 O O . PHE A 1 80 ? 7.168 -1.898 -11.009 1.00 68.19 80 PHE A O 1
ATOM 638 N N . PRO A 1 81 ? 5.113 -2.637 -11.585 1.00 58.06 81 PRO A N 1
ATOM 639 C CA . PRO A 1 81 ? 4.960 -1.728 -12.710 1.00 58.06 81 PRO A CA 1
ATOM 640 C C . PRO A 1 81 ? 5.050 -0.283 -12.226 1.00 58.06 81 PRO A C 1
ATOM 642 O O . PRO A 1 81 ? 4.127 0.224 -11.596 1.00 58.06 81 PRO A O 1
ATOM 645 N N . SER A 1 82 ? 6.149 0.401 -12.539 1.00 54.41 82 SER A N 1
ATOM 646 C CA . SER A 1 82 ? 6.153 1.857 -12.453 1.00 54.41 82 SER A CA 1
ATOM 647 C C . SER A 1 82 ? 5.139 2.374 -13.479 1.00 54.41 82 SER A C 1
ATOM 649 O O . SER A 1 82 ? 5.113 1.850 -14.600 1.00 54.41 82 SER A O 1
ATOM 651 N N . PRO A 1 83 ? 4.305 3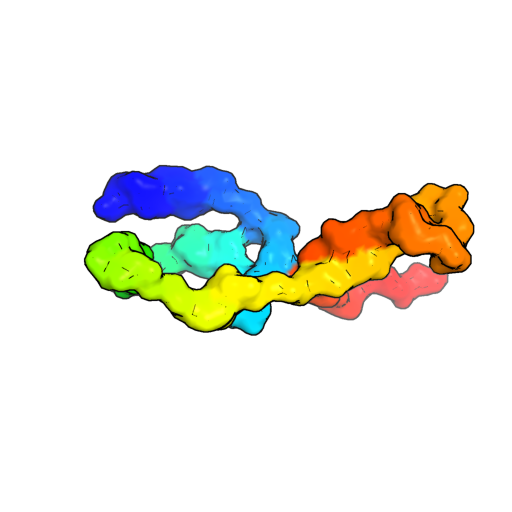.376 -13.156 1.00 46.19 83 PRO A N 1
ATOM 652 C CA . PRO A 1 83 ? 3.546 4.052 -14.195 1.00 46.19 83 PRO A CA 1
ATOM 653 C C . PRO A 1 83 ? 4.572 4.603 -15.174 1.00 46.19 83 PRO A C 1
ATOM 655 O O . PRO A 1 83 ? 5.584 5.170 -14.750 1.00 46.19 83 PRO A O 1
ATOM 658 N N . ALA A 1 84 ? 4.350 4.359 -16.463 1.00 40.44 84 ALA A N 1
ATOM 659 C CA . ALA A 1 84 ? 5.248 4.807 -17.513 1.00 40.44 84 ALA A CA 1
ATOM 660 C C . ALA A 1 84 ? 5.683 6.260 -17.241 1.00 40.44 84 ALA A C 1
ATOM 662 O O . ALA A 1 84 ? 4.820 7.090 -16.926 1.00 40.44 84 ALA A O 1
ATOM 663 N N . PRO A 1 85 ? 6.985 6.594 -17.336 1.00 40.81 85 PRO A N 1
ATOM 664 C CA . PRO A 1 85 ? 7.356 7.993 -17.364 1.00 40.81 85 PRO A CA 1
ATOM 665 C C . PRO A 1 85 ? 6.601 8.612 -18.537 1.00 40.81 85 PRO A C 1
ATOM 667 O O . PRO A 1 85 ? 6.554 8.029 -19.624 1.00 40.81 85 PRO A O 1
ATOM 670 N N . SER A 1 86 ? 5.964 9.759 -18.294 1.00 42.50 86 SER A N 1
ATOM 671 C CA . SER A 1 86 ? 5.399 10.582 -19.356 1.00 42.50 86 SER A CA 1
ATOM 672 C C . SER A 1 86 ? 6.395 10.630 -20.509 1.00 42.50 86 SER A C 1
ATOM 674 O O . SER A 1 86 ? 7.581 10.879 -20.287 1.00 42.50 86 SER A O 1
ATOM 676 N N . ALA A 1 87 ? 5.917 10.328 -21.710 1.00 40.41 87 ALA A N 1
ATOM 677 C CA . ALA A 1 87 ? 6.694 10.329 -22.934 1.00 40.41 87 ALA A CA 1
ATOM 678 C C . ALA A 1 87 ? 7.409 11.678 -23.125 1.00 40.41 87 ALA A C 1
ATOM 680 O O . ALA A 1 87 ? 6.837 12.622 -23.657 1.00 40.41 87 ALA A O 1
ATOM 681 N N . SER A 1 88 ? 8.649 11.779 -22.654 1.00 39.94 88 SER A N 1
ATOM 682 C CA . SER A 1 88 ? 9.517 12.937 -22.870 1.00 39.94 88 SER A CA 1
ATOM 683 C C . SER A 1 88 ? 10.964 12.600 -22.498 1.00 39.94 88 SER A C 1
ATOM 685 O O . SER A 1 88 ? 11.543 13.238 -21.628 1.00 39.94 88 SER A O 1
ATOM 687 N N . SER A 1 89 ? 11.540 11.570 -23.126 1.00 35.59 89 SER A N 1
ATOM 688 C CA . SER A 1 89 ? 13.001 11.428 -23.287 1.00 35.59 89 SER A CA 1
ATOM 689 C C . SER A 1 89 ? 13.341 10.293 -24.264 1.00 35.59 89 SER A C 1
ATOM 691 O O . SER A 1 89 ? 13.964 9.300 -23.900 1.00 35.59 89 SER A O 1
ATOM 693 N N . TRP A 1 90 ? 12.908 10.435 -25.515 1.00 32.28 90 TRP A N 1
ATOM 694 C CA . TRP A 1 90 ? 13.566 9.809 -26.663 1.00 32.28 90 TRP A CA 1
ATOM 695 C C . TRP A 1 90 ? 13.878 10.939 -27.639 1.00 32.28 90 TRP A C 1
ATOM 697 O O . TRP A 1 90 ? 13.131 11.178 -28.578 1.00 32.28 90 TRP A O 1
ATOM 707 N N . ASN A 1 91 ? 14.941 11.687 -27.351 1.00 33.53 91 ASN A N 1
ATOM 708 C CA . ASN A 1 91 ? 15.615 12.475 -28.373 1.00 33.53 91 ASN A CA 1
ATOM 709 C C . ASN A 1 91 ? 16.877 11.693 -28.729 1.00 33.53 91 ASN A C 1
ATOM 711 O O . ASN A 1 91 ? 17.685 11.404 -27.842 1.00 33.53 91 ASN A O 1
ATOM 715 N N . GLY A 1 92 ? 16.931 11.262 -29.990 1.00 37.38 92 GLY A N 1
ATOM 716 C CA . GLY A 1 92 ? 18.12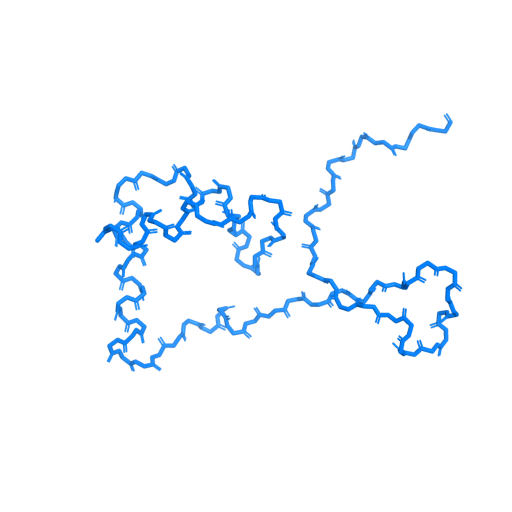9 10.718 -30.621 1.00 37.38 92 GLY A CA 1
ATOM 717 C C . GLY A 1 92 ? 19.134 11.796 -30.990 1.00 37.38 92 GLY A C 1
ATOM 718 O O . GLY A 1 92 ? 18.896 12.980 -30.656 1.00 37.38 92 GLY A O 1
#

Radius of gyration: 17.75 Å; chains: 1; bounding box: 38×34×46 Å

Foldseek 3Di:
DVVLLVVLVPDDQQAADAVVRDGSVNSNPDDPVVSVVVVVLVVCCVVVVDDDPSVVDFDWDWDAAPPDDPVDSVRTDTGGDHDDDPPDPDDD

Organism: Trichonephila clavipes (NCBI:txid2585209)